Protein AF-A0A5V1PKI7-F1 (afdb_monomer_lite)

Sequence (102 aa):
MLKDYLCHITNTLTGMYQLPFSQEWDARLNKLLDEGVLLFVGECTATFSTGEHTVEVWITNRWYSFGSLYCFDGEYVSPSCQHRPRFRTMRRLYAVVKKNML

Foldseek 3Di:
DVVLVVVVVVCVVVVQAPFAADAVLQVVLVCCLVQWDFDDDDPFWTWTDNPVKIWTFGDPPPPRQGGWTQDIRNHGDDPNRTHDHDSVSSVSVVVVNVVPVD

pLDDT: mean 90.81, std 9.78, range [50.31, 98.31]

Secondary structure (DSSP, 8-state):
-HHHHHHHHHHHHT---SS-B-HHHHHHHHHHHHH-EEEEE-SSEEEEE-SS-EEEEE--STTTTTT-EEEETTEEPPGGG--B--HHHHHHHHHHHHHT--

Organism: Salmonella enterica (NCBI:txid28901)

Radius of gyration: 13.02 Å; chains: 1; bounding box: 32×22×39 Å

Structure (mmCIF, N/CA/C/O backbone):
data_AF-A0A5V1PKI7-F1
#
_entry.id   AF-A0A5V1PKI7-F1
#
loop_
_atom_site.group_PDB
_atom_site.id
_atom_site.type_symbol
_atom_site.label_atom_id
_atom_site.label_alt_id
_atom_site.label_comp_id
_atom_site.label_asym_id
_atom_site.label_entity_id
_atom_site.label_seq_id
_atom_site.pdbx_PDB_ins_code
_atom_site.Cartn_x
_atom_site.Cartn_y
_atom_site.Cartn_z
_atom_site.occupancy
_atom_site.B_iso_or_equiv
_atom_site.auth_seq_id
_atom_site.auth_comp_id
_atom_site.auth_asym_id
_atom_site.auth_atom_id
_atom_site.pdbx_PDB_model_num
ATOM 1 N N . MET A 1 1 ? -9.962 -7.923 -14.123 1.00 67.88 1 MET A N 1
ATOM 2 C CA . MET A 1 1 ? -9.159 -9.161 -14.255 1.00 67.88 1 MET A CA 1
ATOM 3 C C . MET A 1 1 ? -8.268 -9.109 -15.489 1.00 67.88 1 MET A C 1
ATOM 5 O O . MET A 1 1 ? -7.122 -8.744 -15.309 1.00 67.88 1 MET A O 1
ATOM 9 N N . LEU A 1 2 ? -8.738 -9.352 -16.723 1.00 75.62 2 LEU A N 1
ATOM 10 C CA . LEU A 1 2 ? -7.852 -9.346 -17.911 1.00 75.62 2 LEU A CA 1
ATOM 11 C C . LEU A 1 2 ? -7.206 -7.973 -18.200 1.00 75.62 2 LEU A C 1
ATOM 13 O O . LEU A 1 2 ? -6.000 -7.884 -18.404 1.00 75.62 2 LEU A O 1
ATOM 17 N N . LYS A 1 3 ? -7.995 -6.891 -18.132 1.00 74.56 3 LYS A N 1
ATOM 18 C CA . LYS A 1 3 ? -7.510 -5.511 -18.331 1.00 74.56 3 LYS A CA 1
ATOM 19 C C . LYS A 1 3 ? -6.426 -5.096 -17.326 1.00 74.56 3 LYS A C 1
ATOM 21 O O . LYS A 1 3 ? -5.508 -4.371 -17.687 1.00 74.56 3 LYS A O 1
ATOM 26 N N . ASP A 1 4 ? -6.512 -5.583 -16.085 1.00 74.94 4 ASP A N 1
ATOM 27 C CA . ASP A 1 4 ? -5.525 -5.277 -15.044 1.00 74.94 4 ASP A CA 1
ATOM 28 C C . ASP A 1 4 ? -4.167 -5.912 -15.371 1.00 74.94 4 ASP A C 1
ATOM 30 O O . ASP A 1 4 ? -3.133 -5.268 -15.218 1.00 74.94 4 ASP A O 1
ATOM 34 N N . TYR A 1 5 ? -4.172 -7.151 -15.874 1.00 76.00 5 TYR A N 1
ATOM 35 C CA . TYR A 1 5 ? -2.954 -7.828 -16.316 1.00 76.00 5 TYR A CA 1
ATOM 36 C C . TYR A 1 5 ? -2.348 -7.178 -17.560 1.00 76.00 5 TYR A C 1
ATOM 38 O O . TYR A 1 5 ? -1.137 -7.002 -17.599 1.00 76.00 5 TYR A O 1
ATOM 46 N N . LEU A 1 6 ? -3.164 -6.762 -18.535 1.00 77.31 6 LEU A N 1
ATOM 47 C CA . LEU A 1 6 ? -2.674 -6.033 -19.711 1.00 77.31 6 LEU A CA 1
ATOM 48 C C . LEU A 1 6 ? -2.008 -4.709 -19.314 1.00 77.31 6 LEU A C 1
ATOM 50 O O . LEU A 1 6 ? -0.895 -4.443 -19.745 1.00 77.31 6 LEU A O 1
ATOM 54 N N . CYS A 1 7 ? -2.629 -3.927 -18.425 1.00 71.31 7 CYS A N 1
ATOM 55 C CA . CYS A 1 7 ? -2.032 -2.695 -17.901 1.00 71.31 7 CYS A CA 1
ATOM 56 C C . CYS A 1 7 ? -0.714 -2.967 -17.154 1.00 71.31 7 CYS A C 1
ATOM 58 O O . CYS A 1 7 ? 0.273 -2.270 -17.378 1.00 71.31 7 CYS A O 1
ATOM 60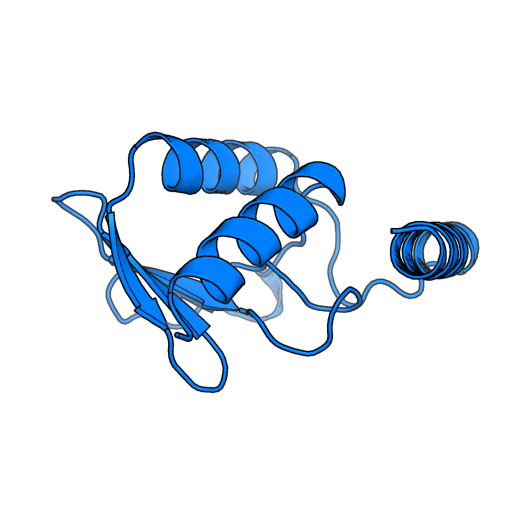 N N . HIS A 1 8 ? -0.662 -4.017 -16.325 1.00 73.44 8 HIS A N 1
ATOM 61 C CA . HIS A 1 8 ? 0.565 -4.420 -15.636 1.00 73.44 8 HIS A CA 1
ATOM 62 C C . HIS A 1 8 ? 1.685 -4.809 -16.608 1.00 73.44 8 HIS A C 1
ATOM 64 O O . HIS A 1 8 ? 2.825 -4.382 -16.417 1.00 73.44 8 HIS A O 1
ATOM 70 N N . ILE A 1 9 ? 1.365 -5.606 -17.633 1.00 77.44 9 ILE A N 1
ATOM 71 C CA . ILE A 1 9 ? 2.308 -6.058 -18.663 1.00 77.44 9 ILE A CA 1
ATOM 72 C C . ILE A 1 9 ? 2.842 -4.857 -19.436 1.00 77.44 9 ILE A C 1
ATOM 74 O O . ILE A 1 9 ? 4.056 -4.703 -19.526 1.00 77.44 9 ILE A O 1
ATOM 78 N N . THR A 1 10 ? 1.962 -3.972 -19.909 1.00 72.62 10 THR A N 1
ATOM 79 C CA . THR A 1 10 ? 2.363 -2.749 -20.607 1.00 72.62 10 THR A CA 1
ATOM 80 C C . THR A 1 10 ? 3.288 -1.912 -19.730 1.00 72.62 10 THR A C 1
ATOM 82 O O . THR A 1 10 ? 4.413 -1.669 -20.141 1.00 72.62 10 THR A O 1
ATOM 85 N N . ASN A 1 11 ? 2.893 -1.575 -18.496 1.00 72.81 11 ASN A N 1
ATOM 86 C CA . ASN A 1 11 ? 3.727 -0.768 -17.594 1.00 72.81 11 ASN A CA 1
ATOM 87 C C . ASN A 1 11 ? 5.081 -1.420 -17.277 1.00 72.81 11 ASN A C 1
ATOM 89 O O . ASN A 1 11 ? 6.065 -0.722 -17.055 1.00 72.81 11 ASN A O 1
ATOM 93 N N . THR A 1 12 ? 5.140 -2.754 -17.236 1.00 70.19 12 THR A N 1
ATOM 94 C CA . THR A 1 12 ? 6.390 -3.485 -16.988 1.00 70.19 12 THR A CA 1
ATOM 95 C C . THR A 1 12 ? 7.303 -3.451 -18.210 1.00 70.19 12 THR A C 1
ATOM 97 O O . THR A 1 12 ? 8.487 -3.169 -18.064 1.00 70.19 12 THR A O 1
ATOM 100 N N . LEU A 1 13 ? 6.766 -3.710 -19.405 1.00 70.75 13 LEU A N 1
ATOM 101 C CA . LEU A 1 13 ? 7.543 -3.759 -20.648 1.00 70.75 13 LEU A CA 1
ATOM 102 C C . LEU A 1 13 ? 8.018 -2.375 -21.102 1.00 70.75 13 LEU A C 1
ATOM 104 O O . LEU A 1 13 ? 9.082 -2.264 -21.699 1.00 70.75 13 LEU A O 1
ATOM 108 N N . THR A 1 14 ? 7.253 -1.324 -20.810 1.00 70.94 14 THR A N 1
ATOM 109 C CA . THR A 1 14 ? 7.597 0.056 -21.178 1.00 70.94 14 THR A CA 1
ATOM 110 C C . THR A 1 14 ? 8.284 0.833 -20.055 1.00 70.94 14 THR A C 1
ATOM 112 O O . THR A 1 14 ? 8.594 2.006 -20.235 1.00 70.94 14 THR A O 1
ATOM 11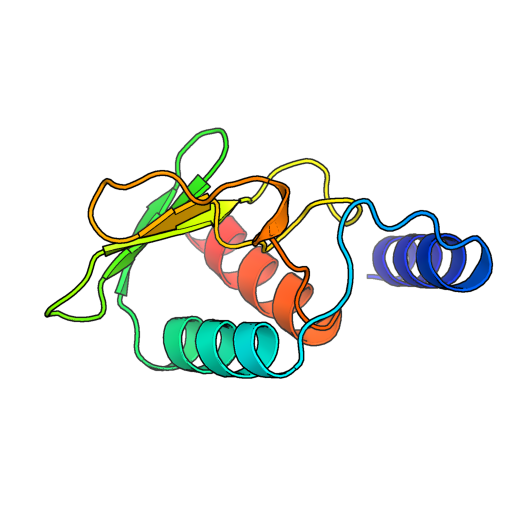5 N N . GLY A 1 15 ? 8.480 0.226 -18.878 1.00 64.25 15 GLY A N 1
ATOM 116 C CA . GLY A 1 15 ? 9.026 0.915 -17.705 1.00 64.25 15 GLY A CA 1
ATOM 117 C C . GLY A 1 15 ? 8.129 2.033 -17.156 1.00 64.25 15 GLY A C 1
ATOM 118 O O . GLY A 1 15 ? 8.579 2.826 -16.340 1.00 64.25 15 GLY A O 1
ATOM 119 N N . MET A 1 16 ? 6.858 2.101 -17.561 1.00 77.06 16 MET A N 1
AT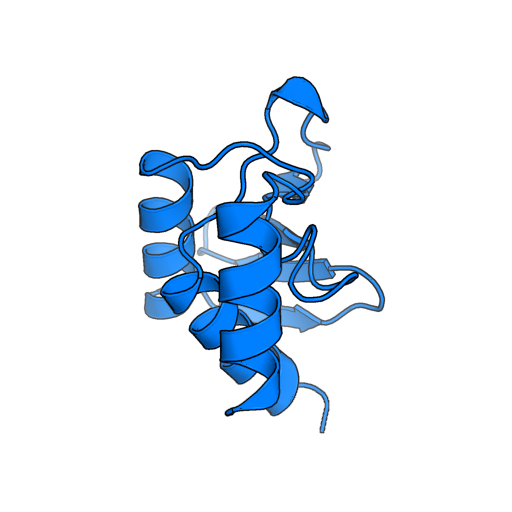OM 120 C CA . MET A 1 16 ? 5.908 3.146 -17.163 1.00 77.06 16 MET A CA 1
ATOM 121 C C . MET A 1 16 ? 5.320 2.920 -15.762 1.00 77.06 16 MET A C 1
ATOM 123 O O . MET A 1 16 ? 4.150 3.200 -15.542 1.00 77.06 16 MET A O 1
ATOM 127 N N . TYR A 1 17 ? 6.064 2.384 -14.797 1.00 77.56 17 TYR A N 1
ATOM 128 C CA . TYR A 1 17 ? 5.669 2.566 -13.396 1.00 77.56 17 TYR A CA 1
ATOM 129 C C . TYR A 1 17 ? 6.205 3.902 -12.912 1.00 77.56 17 TYR A C 1
ATOM 131 O O . TYR A 1 17 ? 7.363 4.212 -13.172 1.00 77.56 17 TYR A O 1
ATOM 139 N N . GLN A 1 18 ? 5.401 4.662 -12.164 1.00 85.25 18 GLN A N 1
ATOM 140 C CA . GLN A 1 18 ? 5.887 5.925 -11.603 1.00 85.25 18 GLN A CA 1
ATOM 141 C C . GLN A 1 18 ? 7.018 5.701 -10.600 1.00 85.25 18 GLN A C 1
ATOM 143 O O . GLN A 1 18 ? 7.954 6.489 -10.521 1.00 85.25 18 GLN A O 1
ATOM 148 N N . LEU A 1 19 ? 6.884 4.641 -9.800 1.00 88.75 19 LEU A N 1
ATOM 149 C CA . LEU A 1 19 ? 7.739 4.390 -8.652 1.00 88.75 19 LEU A CA 1
ATOM 150 C C . LEU A 1 19 ? 8.581 3.127 -8.851 1.00 88.75 19 LEU A C 1
ATOM 152 O O . LEU A 1 19 ? 8.082 2.128 -9.396 1.00 88.75 19 LEU A O 1
ATOM 156 N N . PRO A 1 20 ? 9.833 3.130 -8.359 1.00 92.44 20 PRO A N 1
ATOM 157 C CA . PRO A 1 20 ? 10.671 1.944 -8.349 1.00 92.44 20 PRO A CA 1
ATOM 158 C C . PRO A 1 20 ? 10.066 0.858 -7.454 1.00 92.44 20 PRO A C 1
ATOM 160 O O . PRO A 1 20 ? 9.349 1.126 -6.487 1.00 92.44 20 PRO A O 1
ATOM 163 N N . PHE A 1 21 ? 10.344 -0.402 -7.785 1.00 93.88 21 PHE A N 1
ATOM 164 C CA . PHE A 1 21 ? 9.924 -1.535 -6.965 1.00 93.88 21 PHE A CA 1
ATOM 165 C C . PHE A 1 21 ? 10.782 -1.644 -5.699 1.00 93.88 21 PHE A C 1
ATOM 167 O O . PHE A 1 21 ? 12.003 -1.559 -5.785 1.00 93.88 21 PHE A O 1
ATOM 174 N N . SER A 1 22 ? 10.154 -1.919 -4.552 1.00 95.94 22 SER A N 1
ATOM 175 C CA . SER A 1 22 ? 10.852 -2.309 -3.321 1.00 95.94 22 SER A CA 1
ATOM 176 C C . SER A 1 22 ? 10.284 -3.610 -2.765 1.00 95.94 22 SER A C 1
ATOM 178 O O . SER A 1 22 ? 9.088 -3.723 -2.488 1.00 95.94 22 SER A O 1
ATOM 180 N N . GLN A 1 23 ? 11.162 -4.597 -2.574 1.00 96.81 23 GLN A N 1
ATOM 181 C CA . GLN A 1 23 ? 10.811 -5.860 -1.925 1.00 96.81 23 GLN A CA 1
ATOM 182 C C . GLN A 1 23 ? 10.514 -5.674 -0.433 1.00 96.81 23 GLN A C 1
ATOM 184 O O . GLN A 1 23 ? 9.635 -6.347 0.100 1.00 96.81 23 GLN A O 1
ATOM 189 N N . GLU A 1 24 ? 11.213 -4.754 0.228 1.00 97.50 24 GLU A N 1
ATOM 190 C CA . GLU A 1 24 ? 10.983 -4.427 1.636 1.00 97.50 24 GLU A CA 1
ATOM 191 C C . GLU A 1 24 ? 9.589 -3.826 1.832 1.00 97.50 24 GLU A C 1
ATOM 193 O O . GLU A 1 24 ? 8.824 -4.289 2.680 1.00 97.50 24 GLU A O 1
ATOM 198 N N . TRP A 1 25 ? 9.220 -2.846 1.000 1.00 97.31 25 TRP A N 1
ATOM 199 C CA . TRP A 1 25 ? 7.885 -2.257 1.055 1.00 97.31 25 TRP A CA 1
ATOM 200 C C . TRP A 1 25 ? 6.795 -3.272 0.698 1.00 97.31 25 TRP A C 1
ATOM 202 O O . TRP A 1 25 ? 5.766 -3.327 1.364 1.00 97.31 25 TRP A O 1
ATOM 212 N N . ASP A 1 26 ? 7.029 -4.129 -0.300 1.00 98.31 26 ASP A N 1
ATOM 213 C CA . ASP A 1 26 ? 6.105 -5.214 -0.638 1.00 98.31 26 ASP A CA 1
ATOM 214 C C . ASP A 1 26 ? 5.830 -6.141 0.555 1.00 98.31 26 ASP A C 1
ATOM 216 O O . ASP A 1 26 ? 4.674 -6.469 0.825 1.00 98.31 26 ASP A O 1
ATOM 220 N N . ALA A 1 27 ? 6.869 -6.535 1.295 1.00 98.25 27 ALA A N 1
ATOM 221 C CA . ALA A 1 27 ? 6.722 -7.368 2.484 1.00 98.25 27 ALA A CA 1
ATOM 222 C C . ALA A 1 27 ? 5.948 -6.643 3.597 1.00 98.25 27 ALA A C 1
ATOM 224 O O . ALA A 1 27 ? 5.012 -7.212 4.160 1.00 98.25 27 ALA A O 1
ATOM 225 N N . ARG A 1 28 ? 6.283 -5.373 3.868 1.00 97.38 28 ARG A N 1
ATOM 226 C CA . ARG A 1 28 ? 5.585 -4.548 4.868 1.00 97.38 28 ARG A CA 1
ATOM 227 C C . ARG A 1 28 ? 4.114 -4.354 4.536 1.00 97.38 28 ARG A C 1
ATOM 229 O O . ARG A 1 28 ? 3.277 -4.525 5.413 1.00 97.38 28 ARG A O 1
ATOM 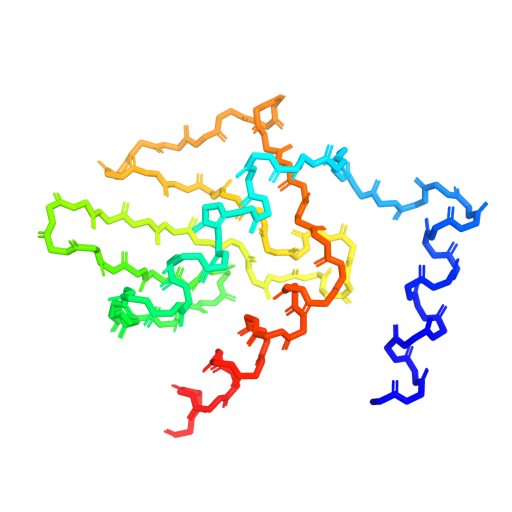236 N N . LEU A 1 29 ? 3.787 -4.057 3.280 1.00 98.12 29 LEU A N 1
ATOM 237 C CA . LEU A 1 29 ? 2.400 -3.886 2.864 1.00 98.12 29 LEU A CA 1
ATOM 238 C C . LEU A 1 29 ? 1.622 -5.204 2.929 1.00 98.12 29 LEU A C 1
ATOM 240 O O . LEU A 1 29 ? 0.467 -5.191 3.330 1.00 98.12 29 LEU A O 1
ATOM 244 N N . ASN A 1 30 ? 2.222 -6.349 2.580 1.00 98.31 30 ASN A N 1
ATOM 245 C CA . ASN A 1 30 ? 1.551 -7.637 2.789 1.00 98.31 30 ASN A CA 1
ATOM 246 C C . ASN A 1 30 ? 1.258 -7.869 4.276 1.00 98.31 30 ASN A C 1
ATOM 248 O O . ASN A 1 30 ? 0.110 -8.143 4.603 1.00 98.31 30 ASN A O 1
ATOM 252 N N . LYS A 1 31 ? 2.242 -7.659 5.161 1.00 97.19 31 LYS A N 1
ATOM 253 C CA . LYS A 1 31 ? 2.041 -7.759 6.613 1.00 97.19 31 LYS A CA 1
ATOM 254 C C . LYS A 1 31 ? 0.929 -6.824 7.099 1.00 97.19 31 LYS A C 1
ATOM 256 O O . LYS A 1 31 ? 0.050 -7.249 7.835 1.00 97.19 31 LYS A O 1
ATOM 261 N N . LEU A 1 32 ? 0.916 -5.578 6.624 1.00 97.25 32 LEU A N 1
ATOM 262 C CA . LEU A 1 32 ? -0.132 -4.604 6.932 1.00 97.25 32 LEU A CA 1
ATOM 263 C C . LEU A 1 32 ? -1.523 -5.073 6.475 1.00 97.25 32 LEU A C 1
ATOM 265 O O . LEU A 1 32 ? -2.497 -4.858 7.181 1.00 97.25 32 LEU A O 1
ATOM 269 N N . LEU A 1 33 ? -1.625 -5.725 5.314 1.00 97.44 33 LEU A N 1
ATOM 270 C CA . LEU A 1 33 ? -2.886 -6.282 4.807 1.00 97.44 33 LEU A CA 1
ATOM 271 C C . LEU A 1 33 ? -3.321 -7.567 5.530 1.00 97.44 33 LEU A C 1
ATOM 273 O O . LEU A 1 33 ? -4.495 -7.923 5.444 1.00 97.44 33 LEU A O 1
ATOM 277 N N . ASP A 1 34 ? -2.386 -8.280 6.156 1.00 97.44 34 ASP A N 1
ATOM 278 C CA . ASP A 1 34 ? -2.634 -9.523 6.891 1.00 97.44 34 ASP A CA 1
ATOM 279 C C . ASP A 1 34 ? -3.006 -9.260 8.360 1.00 97.44 34 ASP A C 1
ATOM 281 O O . ASP A 1 34 ? -3.900 -9.911 8.895 1.00 97.44 34 ASP A O 1
ATOM 285 N N . GLU A 1 35 ? -2.343 -8.295 8.998 1.00 96.31 35 GLU A N 1
ATOM 286 C CA . GLU A 1 35 ? -2.419 -8.060 10.447 1.00 96.31 35 GLU A CA 1
ATOM 287 C C . GLU A 1 35 ? -3.015 -6.693 10.814 1.00 96.31 35 GLU A C 1
ATOM 289 O O . GLU A 1 35 ? -3.509 -6.509 11.925 1.00 96.31 35 GLU A O 1
ATOM 294 N N . GLY A 1 36 ? -2.954 -5.719 9.905 1.00 96.44 36 GLY A N 1
ATOM 295 C CA . GLY A 1 36 ? -3.413 -4.359 10.159 1.00 96.44 36 GLY A CA 1
ATOM 296 C C . GLY A 1 36 ? -4.930 -4.217 10.091 1.00 96.44 36 GLY A C 1
ATOM 297 O O . GLY A 1 36 ? -5.630 -4.932 9.371 1.00 96.44 36 GLY A O 1
ATOM 298 N N . VAL A 1 37 ? -5.443 -3.223 10.811 1.00 96.75 37 VAL A N 1
ATOM 299 C CA . VAL A 1 37 ? -6.855 -2.838 10.776 1.00 96.75 37 VAL A CA 1
ATOM 300 C C . VAL A 1 37 ? -7.018 -1.662 9.824 1.00 96.75 37 VAL A C 1
ATOM 302 O O . VAL A 1 37 ? -6.413 -0.612 10.022 1.00 96.75 37 VAL A O 1
ATOM 305 N N . LEU A 1 38 ? -7.846 -1.818 8.791 1.00 97.19 38 LEU A N 1
ATOM 306 C CA . LEU A 1 38 ? -8.236 -0.701 7.933 1.00 97.19 38 LEU A CA 1
ATOM 307 C C . LEU A 1 38 ? -9.178 0.222 8.716 1.00 97.19 38 LEU A C 1
ATOM 309 O O . LEU A 1 38 ? -10.288 -0.183 9.053 1.00 97.19 38 LEU A O 1
ATOM 313 N N . LEU A 1 39 ? -8.734 1.446 8.998 1.00 95.88 39 LEU A N 1
ATOM 314 C CA . LEU A 1 39 ? -9.505 2.432 9.757 1.00 95.88 39 LEU A CA 1
ATOM 315 C C . LEU A 1 39 ? -10.422 3.255 8.855 1.00 95.88 39 LEU A C 1
ATOM 317 O O . LEU A 1 39 ? -11.591 3.459 9.167 1.00 95.88 39 LEU A O 1
ATOM 321 N N . PHE A 1 40 ? -9.875 3.753 7.746 1.00 94.06 40 PHE A N 1
ATOM 322 C CA . PHE A 1 40 ? -10.571 4.669 6.852 1.00 94.06 40 PHE A CA 1
ATOM 323 C C . PHE A 1 40 ? -10.072 4.525 5.415 1.00 94.06 40 PHE A C 1
ATOM 325 O O . PHE A 1 40 ? -8.904 4.223 5.164 1.00 94.06 40 PHE A O 1
ATOM 332 N N . VAL A 1 41 ? -10.973 4.763 4.466 1.00 96.88 41 VAL A N 1
ATOM 333 C CA . VAL A 1 41 ? -10.671 4.853 3.040 1.00 96.88 41 VAL A CA 1
ATOM 334 C C . VAL A 1 41 ? -11.072 6.248 2.580 1.00 96.88 41 VAL A C 1
ATOM 336 O O . VAL A 1 41 ? -12.257 6.553 2.477 1.00 96.88 41 VAL A O 1
ATOM 339 N N . GLY A 1 42 ? -10.076 7.093 2.333 1.00 93.94 42 GLY A N 1
ATOM 340 C CA . GLY A 1 42 ? -10.268 8.434 1.800 1.00 93.94 42 GLY A CA 1
ATOM 341 C C . GLY A 1 42 ? -10.335 8.456 0.278 1.00 93.94 42 GLY A C 1
ATOM 342 O O . GLY A 1 42 ? -10.317 7.424 -0.394 1.00 93.94 42 GLY A O 1
ATOM 343 N N . GLU A 1 43 ? -10.371 9.668 -0.275 1.00 93.62 43 GLU A N 1
ATOM 344 C CA . GLU A 1 43 ? -10.348 9.879 -1.726 1.00 93.62 43 GLU A CA 1
ATOM 345 C C . GLU A 1 43 ? -9.035 9.376 -2.348 1.00 93.62 43 GLU A C 1
ATOM 347 O O . GLU A 1 43 ? -9.046 8.710 -3.385 1.00 93.62 43 GLU A O 1
ATOM 352 N N . CYS A 1 44 ? -7.906 9.657 -1.685 1.00 95.75 44 CYS A N 1
ATOM 353 C CA . CYS A 1 44 ? -6.576 9.371 -2.222 1.00 95.75 44 CYS A CA 1
ATOM 354 C C . CYS A 1 44 ? -5.810 8.260 -1.498 1.00 95.75 44 CYS A C 1
ATOM 356 O O . CYS A 1 44 ? -4.930 7.634 -2.100 1.00 95.75 44 CYS A O 1
ATOM 358 N N . THR A 1 45 ? -6.126 8.007 -0.229 1.00 97.69 45 THR A N 1
ATOM 359 C CA . THR A 1 45 ? -5.369 7.099 0.640 1.00 97.69 45 THR A CA 1
ATOM 360 C C . THR A 1 45 ? -6.276 6.123 1.381 1.00 97.69 45 THR A C 1
ATOM 362 O O . THR A 1 45 ? -7.455 6.382 1.612 1.00 97.69 45 THR A O 1
ATOM 365 N N . ALA A 1 46 ? -5.719 4.972 1.747 1.00 98.00 46 ALA A N 1
ATOM 366 C CA . ALA A 1 46 ? -6.301 4.055 2.717 1.00 98.00 46 ALA A CA 1
ATOM 367 C C . ALA A 1 46 ? -5.428 4.043 3.975 1.00 98.00 46 ALA A C 1
ATOM 369 O O . ALA A 1 46 ? -4.220 3.811 3.881 1.00 98.00 46 ALA A O 1
ATOM 370 N N . THR A 1 47 ? -6.044 4.281 5.130 1.00 98.12 47 THR A N 1
ATOM 371 C CA . THR A 1 47 ? -5.367 4.408 6.422 1.00 98.12 47 THR A CA 1
ATOM 372 C C . THR A 1 47 ? -5.521 3.123 7.218 1.00 98.12 47 THR A C 1
ATOM 374 O O . THR A 1 47 ? -6.634 2.696 7.531 1.00 98.12 47 THR A O 1
ATOM 377 N N . PHE A 1 48 ? -4.395 2.517 7.571 1.00 98.00 48 PHE A N 1
ATOM 378 C CA . PHE A 1 48 ? -4.316 1.297 8.361 1.00 98.00 48 PHE A CA 1
ATOM 379 C C . PHE A 1 48 ? -3.688 1.583 9.724 1.00 98.00 48 PHE A C 1
ATOM 381 O O . PHE A 1 48 ? -2.786 2.410 9.828 1.00 98.00 48 PHE A O 1
ATOM 388 N N . SER A 1 49 ? -4.114 0.853 10.749 1.00 97.00 49 SER A N 1
ATOM 389 C CA . SER A 1 49 ? -3.464 0.823 12.058 1.00 97.00 49 SER A CA 1
ATOM 390 C C . SER A 1 49 ? -2.833 -0.537 12.319 1.00 97.00 49 SER A C 1
ATOM 392 O O . SER A 1 49 ? -3.439 -1.574 12.045 1.00 97.00 49 SER A O 1
ATOM 394 N N . THR A 1 50 ? -1.630 -0.533 12.890 1.00 94.31 50 THR A N 1
ATOM 395 C CA . THR A 1 50 ? -0.965 -1.730 13.434 1.00 94.31 50 THR A CA 1
ATOM 396 C C . THR A 1 50 ? -1.042 -1.780 14.964 1.00 94.31 50 THR A C 1
ATOM 398 O O . THR A 1 50 ? -0.226 -2.442 15.599 1.00 94.31 50 THR A O 1
ATOM 401 N N . GLY A 1 51 ? -1.969 -1.031 15.571 1.00 90.75 51 GLY A N 1
ATOM 402 C CA . GLY A 1 51 ? -2.056 -0.812 17.018 1.00 90.75 51 GLY A CA 1
ATOM 403 C C . GLY A 1 51 ? -1.157 0.330 17.495 1.00 90.75 51 GLY A C 1
ATOM 404 O O . GLY A 1 51 ? -1.652 1.284 18.082 1.00 90.75 51 GLY A O 1
ATOM 405 N N . GLU A 1 52 ? 0.140 0.257 17.198 1.00 91.62 52 GLU A N 1
ATOM 406 C CA . GLU A 1 52 ? 1.133 1.265 17.619 1.00 91.62 52 GLU A CA 1
ATOM 407 C C . GLU A 1 52 ? 1.340 2.385 16.594 1.00 91.62 52 GLU A C 1
ATOM 409 O O . GLU A 1 52 ? 1.662 3.507 16.971 1.00 91.62 52 GLU A O 1
ATOM 414 N N . HIS A 1 53 ? 1.121 2.087 15.311 1.00 95.88 53 HIS A N 1
ATOM 415 C CA . HIS A 1 53 ? 1.400 3.001 14.207 1.00 95.88 53 HIS A CA 1
ATOM 416 C C . HIS A 1 53 ? 0.194 3.167 13.289 1.00 95.88 53 HIS A C 1
ATOM 418 O O . HIS A 1 53 ? -0.650 2.268 13.165 1.00 95.88 53 HIS A O 1
ATOM 424 N N . THR A 1 54 ? 0.151 4.306 12.603 1.00 97.44 54 THR A N 1
ATOM 425 C CA . THR A 1 54 ? -0.800 4.613 11.535 1.00 97.44 54 THR A CA 1
ATOM 426 C C . THR A 1 54 ? -0.067 4.731 10.206 1.00 97.44 54 THR A C 1
ATOM 428 O O . THR A 1 54 ? 0.915 5.458 10.072 1.00 97.44 54 THR A O 1
ATOM 431 N N . VAL A 1 55 ? -0.555 4.014 9.198 1.00 98.00 55 VAL A N 1
ATOM 432 C CA . VAL A 1 55 ? 0.072 3.920 7.880 1.00 98.00 55 VAL A CA 1
ATOM 433 C C . VAL A 1 55 ? -0.938 4.294 6.810 1.00 98.00 55 VAL A C 1
ATOM 435 O O . VAL A 1 55 ? -1.957 3.620 6.652 1.00 98.00 55 VAL A O 1
ATOM 438 N N . GLU A 1 56 ? -0.645 5.330 6.032 1.00 98.12 56 GLU A N 1
ATOM 439 C CA . GLU A 1 56 ? -1.460 5.710 4.881 1.00 98.12 56 GLU A CA 1
ATOM 440 C C . GLU A 1 56 ? -0.833 5.219 3.586 1.00 98.12 56 GLU A C 1
ATOM 442 O O . GLU A 1 56 ? 0.325 5.504 3.262 1.00 98.12 56 GLU A O 1
ATOM 447 N N . VAL A 1 57 ? -1.632 4.493 2.814 1.00 98.12 57 VAL A N 1
ATOM 448 C CA . VAL A 1 57 ? -1.222 3.902 1.546 1.00 98.12 57 VAL A CA 1
ATOM 449 C C . VAL A 1 57 ? -1.956 4.598 0.410 1.00 98.12 57 VAL A C 1
ATOM 451 O O . VAL A 1 57 ? -3.175 4.744 0.455 1.00 98.12 57 VAL A O 1
ATOM 454 N N . TRP A 1 58 ? -1.231 5.001 -0.630 1.00 97.94 58 TRP A N 1
ATOM 455 C CA . TRP A 1 58 ? -1.800 5.654 -1.808 1.00 97.94 58 TRP A CA 1
ATOM 456 C C . TRP A 1 58 ? -2.664 4.690 -2.632 1.00 97.94 58 TRP A C 1
ATOM 458 O O . TRP A 1 58 ? -2.215 3.594 -2.983 1.00 97.94 58 TRP A O 1
ATOM 468 N N . ILE A 1 59 ? -3.888 5.091 -2.987 1.00 97.19 59 ILE A N 1
ATOM 469 C CA . ILE A 1 59 ? -4.871 4.222 -3.668 1.00 97.19 59 ILE A CA 1
ATOM 470 C C . ILE A 1 59 ? -5.428 4.793 -4.982 1.00 97.19 59 ILE A C 1
ATOM 472 O O . ILE A 1 59 ? -6.372 4.235 -5.545 1.00 97.19 59 ILE A O 1
ATOM 476 N N . THR A 1 60 ? -4.837 5.853 -5.535 1.00 93.94 60 THR A N 1
ATOM 477 C CA . THR A 1 60 ? -5.255 6.398 -6.842 1.00 93.94 60 THR A CA 1
ATOM 478 C C . THR A 1 60 ? -4.342 5.944 -7.985 1.00 93.94 60 THR A C 1
ATOM 480 O O . THR A 1 60 ? -3.369 5.217 -7.778 1.00 93.94 60 THR A O 1
ATOM 483 N N . ASN A 1 61 ? -4.694 6.327 -9.221 1.00 89.75 61 ASN A N 1
ATOM 484 C CA . ASN A 1 61 ? -3.940 6.036 -10.450 1.00 89.75 61 ASN A CA 1
ATOM 485 C C . ASN A 1 61 ? -3.574 4.553 -10.612 1.00 89.75 61 ASN A C 1
ATOM 487 O O . ASN A 1 61 ? -2.437 4.184 -10.904 1.00 89.75 61 ASN A O 1
ATOM 491 N N . ARG A 1 62 ? -4.556 3.674 -10.412 1.00 87.56 62 ARG A N 1
ATOM 492 C CA . ARG A 1 62 ? -4.411 2.221 -10.556 1.00 87.56 62 ARG A CA 1
ATOM 493 C C . ARG A 1 62 ? -4.036 1.848 -12.002 1.00 87.56 62 ARG A C 1
ATOM 495 O O . ARG A 1 62 ? -4.795 2.154 -12.912 1.00 87.56 62 ARG A O 1
ATOM 502 N N . TRP A 1 63 ? -2.923 1.169 -12.301 1.00 89.56 63 TRP A N 1
ATOM 503 C CA . TRP A 1 63 ? -1.887 0.538 -11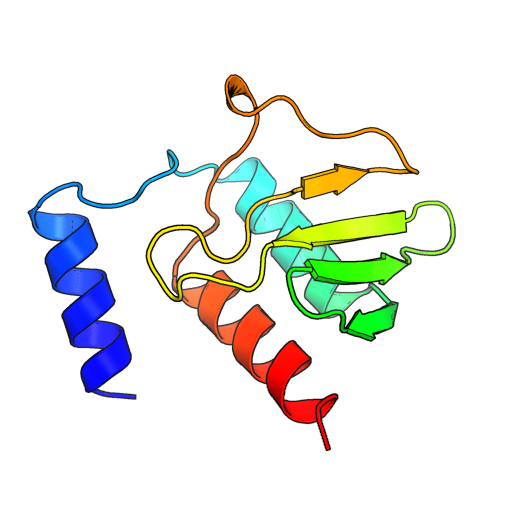.453 1.00 89.56 63 TRP A CA 1
ATOM 504 C C . TRP A 1 63 ? -0.530 1.271 -11.480 1.00 89.56 63 TRP A C 1
ATOM 506 O O . TRP A 1 63 ? 0.495 0.699 -11.128 1.00 89.56 63 TRP A O 1
ATOM 516 N N . TYR A 1 64 ? -0.520 2.513 -11.948 1.00 86.38 64 TYR A N 1
ATOM 517 C CA . TYR A 1 64 ? 0.662 3.326 -12.223 1.00 86.38 64 TYR A CA 1
ATOM 518 C C . TYR A 1 64 ? 1.414 3.768 -10.954 1.00 86.38 64 TYR A C 1
ATOM 520 O O . TYR A 1 64 ? 2.628 3.570 -10.873 1.00 86.38 64 TYR A O 1
ATOM 528 N N . SER A 1 65 ? 0.698 4.305 -9.956 1.00 87.81 65 SER A N 1
ATOM 529 C CA . SER A 1 65 ? 1.264 4.821 -8.690 1.00 87.81 65 SER A CA 1
ATOM 530 C C . SER A 1 65 ? 0.648 4.184 -7.438 1.00 87.81 65 SER A C 1
ATOM 532 O O . SER A 1 65 ? 0.786 4.684 -6.328 1.00 87.81 65 SER A O 1
ATOM 534 N N . PHE A 1 66 ? -0.079 3.084 -7.622 1.00 94.81 66 PHE A N 1
ATOM 535 C CA . PHE A 1 66 ? -0.942 2.494 -6.605 1.00 94.81 66 PHE A CA 1
ATOM 536 C C . PHE A 1 66 ? -0.162 1.663 -5.578 1.00 94.81 66 PHE A C 1
ATOM 538 O O . PHE A 1 66 ? 0.645 0.806 -5.940 1.00 94.81 66 PHE A O 1
ATOM 545 N N . GLY A 1 67 ? -0.482 1.832 -4.297 1.00 97.19 67 GLY A N 1
ATOM 546 C CA . GLY A 1 67 ? 0.033 1.015 -3.203 1.00 97.19 67 GLY A CA 1
ATOM 547 C C . GLY A 1 67 ? 1.363 1.479 -2.618 1.00 97.19 67 GLY A C 1
ATOM 548 O O . GLY A 1 67 ? 2.010 0.680 -1.946 1.00 97.19 67 GLY A O 1
ATOM 549 N N . SER A 1 68 ? 1.805 2.710 -2.878 1.00 97.31 68 SER A N 1
ATOM 550 C CA . SER A 1 68 ? 2.972 3.288 -2.204 1.00 97.31 68 SER A CA 1
ATOM 551 C C . SER A 1 68 ? 2.633 3.778 -0.800 1.00 97.31 68 SER A C 1
ATOM 553 O O . SER A 1 68 ? 1.495 4.151 -0.513 1.00 97.31 68 SER A O 1
ATOM 555 N N . LEU A 1 69 ? 3.637 3.785 0.076 1.00 97.69 69 LEU A N 1
ATOM 556 C CA . LEU A 1 69 ? 3.551 4.466 1.361 1.00 97.69 69 LEU A CA 1
ATOM 557 C C . LEU A 1 69 ? 3.465 5.977 1.122 1.00 97.69 69 LEU A C 1
ATOM 559 O O . LEU A 1 69 ? 4.335 6.535 0.454 1.00 97.69 69 LEU A O 1
ATOM 563 N N . TYR A 1 70 ? 2.429 6.615 1.658 1.00 97.00 70 TYR A N 1
ATOM 564 C CA . TYR A 1 70 ? 2.201 8.051 1.514 1.00 97.00 70 TYR A CA 1
ATOM 565 C C . TYR A 1 70 ? 2.541 8.813 2.796 1.00 97.00 70 TYR A C 1
ATOM 567 O O . TYR A 1 70 ? 3.262 9.809 2.752 1.00 97.00 70 TYR A O 1
ATOM 575 N N . CYS A 1 71 ? 2.064 8.309 3.932 1.00 97.06 71 CYS A N 1
ATOM 576 C CA . CYS A 1 71 ? 2.248 8.917 5.244 1.00 97.06 71 CYS A CA 1
ATOM 577 C C . CYS A 1 71 ? 2.448 7.818 6.297 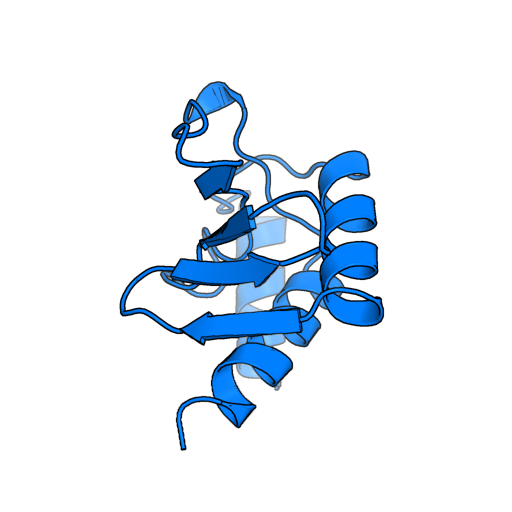1.00 97.06 71 CYS A C 1
ATOM 579 O O . CYS A 1 71 ? 1.827 6.752 6.214 1.00 97.06 71 CYS A O 1
ATOM 581 N N . PHE A 1 72 ? 3.335 8.056 7.259 1.00 96.88 72 PHE A N 1
ATOM 582 C CA . PHE A 1 72 ? 3.591 7.169 8.393 1.00 96.88 72 PHE A CA 1
ATOM 583 C C . PHE A 1 72 ? 3.560 7.999 9.675 1.00 96.88 72 PHE A C 1
ATOM 585 O O . PHE A 1 72 ? 4.323 8.950 9.801 1.00 96.88 72 PHE A O 1
ATOM 592 N N . ASP A 1 73 ? 2.655 7.672 10.596 1.00 96.50 73 ASP A N 1
ATOM 593 C CA . ASP A 1 73 ? 2.437 8.401 11.855 1.00 96.50 73 ASP A CA 1
ATOM 594 C C . ASP A 1 73 ? 2.249 9.922 11.689 1.00 96.50 73 ASP A C 1
ATOM 596 O O . ASP A 1 73 ? 2.685 10.718 12.515 1.00 96.50 73 ASP A O 1
ATOM 600 N N . GLY A 1 74 ? 1.576 10.339 10.613 1.00 94.69 74 GLY A N 1
ATOM 601 C CA . GLY A 1 74 ? 1.324 11.754 10.314 1.00 94.69 74 GLY A CA 1
ATOM 602 C C . GLY A 1 74 ? 2.456 12.457 9.556 1.00 94.69 74 GLY A C 1
ATOM 603 O O . GLY A 1 74 ? 2.259 13.575 9.082 1.00 94.69 74 GLY A O 1
ATOM 604 N N . GLU A 1 75 ? 3.601 11.799 9.372 1.00 96.88 75 GLU A N 1
ATOM 605 C CA . GLU A 1 75 ? 4.734 12.324 8.613 1.00 96.88 75 GLU A CA 1
ATOM 606 C C . GLU A 1 75 ? 4.677 11.875 7.146 1.00 96.88 75 GLU A C 1
ATOM 608 O O . GLU A 1 75 ? 4.662 10.679 6.823 1.00 96.88 75 GLU A O 1
ATOM 613 N N . TYR A 1 76 ? 4.674 12.846 6.230 1.00 96.19 76 TYR A N 1
ATOM 614 C CA . TYR A 1 76 ? 4.657 12.573 4.794 1.00 96.19 76 TYR A CA 1
ATOM 615 C C . TYR A 1 76 ? 5.972 11.958 4.322 1.00 96.19 76 TYR A C 1
ATOM 617 O O . TYR A 1 76 ? 7.066 12.465 4.582 1.00 96.19 76 TYR A O 1
ATOM 625 N N . VAL A 1 77 ? 5.868 10.895 3.529 1.00 94.88 77 VAL A N 1
ATOM 626 C CA . VAL A 1 77 ? 7.039 10.244 2.948 1.00 94.88 77 VAL A CA 1
ATOM 627 C C . VAL A 1 77 ? 7.513 11.018 1.726 1.00 94.88 77 VAL A C 1
ATOM 629 O O . VAL A 1 77 ? 6.774 11.177 0.749 1.00 94.88 77 VAL A O 1
ATOM 632 N N . SER A 1 78 ? 8.781 11.446 1.761 1.00 93.38 78 SER A N 1
ATOM 633 C CA . SER A 1 78 ? 9.454 12.071 0.617 1.00 93.38 78 SER A CA 1
ATOM 634 C C . SER A 1 78 ? 9.229 11.254 -0.663 1.00 93.38 78 SER A C 1
ATOM 636 O O . SER A 1 78 ? 9.416 10.033 -0.626 1.00 93.38 78 SER A O 1
ATOM 638 N N . PRO A 1 79 ? 8.919 11.885 -1.812 1.00 88.69 79 PRO A N 1
ATOM 639 C CA . PRO A 1 79 ? 8.730 11.184 -3.082 1.00 88.69 79 PRO A CA 1
ATOM 640 C C . PRO A 1 79 ? 9.886 10.245 -3.452 1.00 88.69 79 PRO A C 1
ATOM 642 O O . PRO A 1 79 ? 9.653 9.178 -4.011 1.00 88.69 79 PRO A O 1
ATOM 645 N N . SER A 1 80 ? 11.126 10.596 -3.090 1.00 89.38 80 SER A N 1
ATOM 646 C CA . SER A 1 80 ? 12.318 9.768 -3.331 1.00 89.38 80 SER A CA 1
ATOM 647 C C . SER A 1 80 ? 12.341 8.456 -2.540 1.00 89.38 80 SER A C 1
ATOM 649 O O . SER A 1 80 ? 13.047 7.526 -2.918 1.00 89.38 80 SER A O 1
ATOM 651 N N . CYS A 1 81 ? 11.583 8.373 -1.446 1.00 90.62 81 CYS A N 1
ATOM 652 C CA . CYS A 1 81 ? 11.477 7.194 -0.588 1.00 90.62 81 CYS A CA 1
ATOM 653 C C . CYS A 1 81 ? 10.226 6.357 -0.898 1.00 90.62 81 CYS A C 1
ATOM 655 O O . CYS A 1 81 ? 10.047 5.277 -0.327 1.00 90.62 81 CYS A O 1
ATOM 657 N N . GLN A 1 82 ? 9.357 6.825 -1.797 1.00 94.69 82 GLN A N 1
ATOM 658 C CA . GLN A 1 82 ? 8.156 6.099 -2.179 1.00 94.69 82 GLN A CA 1
ATOM 659 C C . GLN A 1 82 ? 8.493 4.993 -3.173 1.00 94.69 82 GLN A C 1
ATOM 661 O O . GLN A 1 82 ? 9.181 5.191 -4.172 1.00 94.69 82 GLN A O 1
ATOM 666 N N . HIS A 1 83 ? 7.964 3.807 -2.903 1.00 95.94 83 HIS A N 1
ATOM 667 C CA . HIS A 1 83 ? 8.196 2.631 -3.722 1.00 95.94 83 HIS A CA 1
ATOM 668 C C . HIS A 1 83 ? 6.883 1.929 -4.010 1.00 95.94 83 HIS A C 1
ATOM 670 O O . HIS A 1 83 ? 5.948 1.959 -3.207 1.00 95.94 83 HIS A O 1
ATOM 676 N N . ARG A 1 84 ? 6.827 1.239 -5.147 1.00 95.69 84 ARG A N 1
ATOM 677 C CA . ARG A 1 84 ? 5.706 0.359 -5.456 1.00 95.69 84 ARG A CA 1
ATOM 678 C C . ARG A 1 84 ? 5.939 -1.050 -4.897 1.00 95.69 84 ARG A C 1
ATOM 680 O O . ARG A 1 84 ? 7.069 -1.551 -4.944 1.00 95.69 84 ARG A O 1
ATOM 687 N N . PRO A 1 85 ? 4.881 -1.740 -4.452 1.00 96.88 85 PRO A N 1
ATOM 688 C CA . PRO A 1 85 ? 4.946 -3.156 -4.118 1.00 96.88 85 PRO A CA 1
ATOM 689 C C . PRO A 1 85 ? 4.864 -4.020 -5.394 1.00 96.88 85 PRO A C 1
ATOM 691 O O . PRO A 1 85 ? 4.861 -3.526 -6.534 1.00 96.88 85 PRO A O 1
ATOM 694 N N . ARG A 1 86 ? 4.788 -5.345 -5.240 1.00 95.12 86 ARG A N 1
ATOM 695 C CA . ARG A 1 86 ? 4.465 -6.253 -6.349 1.00 95.12 86 ARG A CA 1
ATOM 696 C C . ARG A 1 86 ? 3.022 -6.033 -6.784 1.00 95.12 86 ARG A C 1
ATOM 698 O O . ARG A 1 86 ? 2.133 -5.757 -5.981 1.00 95.12 86 ARG A O 1
ATOM 705 N N . PHE A 1 87 ? 2.755 -6.278 -8.062 1.00 93.38 87 PHE A N 1
ATOM 706 C CA . PHE A 1 87 ? 1.404 -6.181 -8.613 1.00 93.38 87 PHE A CA 1
ATOM 707 C C . PHE A 1 87 ? 0.394 -7.092 -7.902 1.00 93.38 87 PHE A C 1
ATOM 709 O O . PHE A 1 87 ? -0.754 -6.709 -7.685 1.00 93.38 87 PHE A O 1
ATOM 716 N N . ARG A 1 88 ? 0.828 -8.283 -7.466 1.00 95.19 88 ARG A N 1
ATOM 717 C CA . ARG A 1 88 ? -0.003 -9.173 -6.644 1.00 95.19 88 ARG A CA 1
ATOM 718 C C . ARG A 1 88 ? -0.477 -8.474 -5.364 1.00 95.19 88 ARG A C 1
ATOM 720 O O . ARG A 1 88 ? -1.657 -8.557 -5.045 1.00 95.19 88 ARG A O 1
ATOM 727 N N . THR A 1 89 ? 0.413 -7.766 -4.678 1.00 97.75 89 THR A N 1
ATOM 728 C CA . THR A 1 89 ? 0.123 -7.027 -3.442 1.00 97.75 89 THR A CA 1
ATOM 729 C C . THR A 1 89 ? -0.782 -5.828 -3.708 1.00 97.75 89 THR A C 1
ATOM 731 O O . THR A 1 89 ? -1.771 -5.652 -3.005 1.00 97.75 89 THR A O 1
ATOM 734 N N . MET A 1 90 ? -0.550 -5.077 -4.794 1.00 96.94 90 MET A N 1
ATOM 735 C CA . MET A 1 90 ? -1.473 -4.017 -5.233 1.00 96.94 90 MET A CA 1
ATOM 736 C C . MET A 1 90 ? -2.894 -4.554 -5.440 1.00 96.94 90 MET A C 1
ATOM 738 O O . MET A 1 90 ? -3.871 -3.939 -5.021 1.00 96.94 90 MET A O 1
ATOM 742 N N . ARG A 1 91 ? -3.038 -5.730 -6.063 1.00 95.81 91 ARG A N 1
ATOM 743 C CA . ARG A 1 91 ? -4.351 -6.361 -6.251 1.00 95.81 91 ARG A CA 1
ATOM 744 C C . ARG A 1 91 ? -5.011 -6.764 -4.936 1.00 95.81 91 ARG A C 1
ATOM 746 O O . ARG A 1 91 ? -6.228 -6.624 -4.832 1.00 95.81 91 ARG A O 1
ATOM 753 N N . ARG A 1 92 ? -4.236 -7.251 -3.957 1.00 97.25 92 ARG A N 1
ATOM 754 C CA . ARG A 1 92 ? -4.737 -7.533 -2.600 1.00 97.25 92 ARG A CA 1
ATOM 755 C C . ARG A 1 92 ? -5.258 -6.252 -1.947 1.00 97.25 92 ARG A C 1
ATOM 757 O O . ARG A 1 92 ? -6.407 -6.233 -1.520 1.00 97.25 92 ARG A O 1
ATOM 764 N N . LEU A 1 93 ? -4.460 -5.182 -1.966 1.00 97.69 93 LEU A N 1
ATOM 765 C CA . LEU A 1 93 ? -4.854 -3.868 -1.452 1.00 97.69 93 LEU A CA 1
ATOM 766 C C . LEU A 1 93 ? -6.143 -3.369 -2.119 1.00 97.69 93 LEU A C 1
ATOM 768 O O . LEU A 1 93 ? -7.082 -2.992 -1.430 1.00 97.69 93 LEU A O 1
ATOM 772 N N . TYR A 1 94 ? -6.241 -3.440 -3.449 1.00 96.38 94 TYR A N 1
ATOM 773 C CA . TYR A 1 94 ? -7.449 -3.026 -4.168 1.00 96.38 94 TYR A CA 1
ATOM 774 C C . TYR A 1 94 ? -8.698 -3.816 -3.746 1.00 96.38 94 TYR A C 1
ATOM 776 O O . TYR A 1 94 ? -9.774 -3.236 -3.629 1.00 96.38 94 TYR A O 1
ATOM 784 N N . ALA A 1 95 ? -8.574 -5.124 -3.501 1.00 95.75 95 ALA A N 1
ATOM 785 C CA . ALA A 1 95 ? -9.693 -5.933 -3.020 1.00 95.75 95 ALA A CA 1
ATOM 786 C C . ALA A 1 95 ? -10.149 -5.508 -1.613 1.00 95.75 95 ALA A C 1
ATOM 788 O O . ALA A 1 95 ? -11.352 -5.412 -1.373 1.00 95.75 95 ALA A O 1
ATOM 789 N N . VAL A 1 96 ? -9.200 -5.210 -0.718 1.00 95.94 96 VAL A N 1
ATOM 790 C CA . VAL A 1 96 ? -9.472 -4.704 0.638 1.00 95.94 96 VAL A CA 1
ATOM 791 C C . VAL A 1 96 ? -10.164 -3.341 0.587 1.00 95.94 96 VAL A C 1
ATOM 793 O O . VAL A 1 96 ? -11.228 -3.178 1.176 1.00 95.94 96 VAL A O 1
ATOM 796 N N . VAL A 1 97 ? -9.624 -2.390 -0.178 1.00 95.00 97 VAL A N 1
ATOM 797 C CA . VAL A 1 97 ? -10.184 -1.036 -0.330 1.00 95.00 97 VAL A CA 1
ATOM 798 C C . VAL A 1 97 ? -11.591 -1.088 -0.924 1.00 95.00 97 VAL A C 1
ATOM 800 O O . VAL A 1 97 ? -12.523 -0.527 -0.359 1.00 95.00 97 VAL A O 1
ATOM 803 N N . LYS A 1 98 ? -11.783 -1.836 -2.018 1.00 93.38 98 LYS A N 1
ATOM 804 C CA . LYS A 1 98 ? -13.083 -1.943 -2.696 1.00 93.38 98 LYS A CA 1
ATOM 805 C C . LYS A 1 98 ? -14.179 -2.527 -1.799 1.00 93.38 98 LYS A C 1
ATOM 807 O O . LYS A 1 98 ? -15.331 -2.136 -1.936 1.00 93.38 98 LYS A O 1
ATOM 812 N N . LYS A 1 99 ? -13.843 -3.465 -0.906 1.00 91.25 99 LYS A N 1
ATOM 813 C CA . LYS A 1 99 ? -14.812 -4.069 0.024 1.00 91.25 99 LYS A CA 1
ATOM 814 C C . LYS A 1 99 ? -15.376 -3.054 1.029 1.00 91.25 99 LYS A C 1
ATOM 816 O O . LYS A 1 99 ? -16.496 -3.241 1.478 1.00 91.25 99 LYS A O 1
ATOM 821 N N . ASN A 1 100 ? -14.611 -2.016 1.363 1.00 84.81 100 ASN A N 1
ATOM 822 C CA . ASN A 1 100 ? -14.941 -1.037 2.403 1.00 84.81 100 ASN A CA 1
ATOM 823 C C . ASN A 1 100 ? -15.436 0.310 1.839 1.00 84.81 100 ASN A C 1
ATOM 825 O O . ASN A 1 100 ? -15.614 1.258 2.590 1.00 84.81 100 ASN A O 1
ATOM 829 N N . MET A 1 101 ? -15.649 0.397 0.522 1.00 75.56 101 MET A N 1
ATOM 830 C CA . MET A 1 101 ? -16.275 1.542 -0.155 1.00 75.56 101 MET A CA 1
ATOM 831 C C . MET A 1 101 ? -17.783 1.309 -0.422 1.00 75.56 101 MET A C 1
ATOM 833 O O . MET A 1 101 ? -18.338 1.924 -1.332 1.00 75.56 101 MET A O 1
ATOM 837 N N . LEU A 1 102 ? -18.422 0.382 0.308 1.00 50.31 102 LEU A N 1
ATOM 838 C CA . LEU A 1 102 ? -19.849 0.036 0.213 1.00 50.31 102 LEU A CA 1
ATOM 839 C C . LEU A 1 102 ? -20.593 0.425 1.489 1.00 50.31 102 LEU A C 1
ATOM 841 O O . LEU A 1 102 ? -20.057 0.108 2.573 1.00 50.31 102 LEU A O 1
#